Protein AF-A0A255TE61-F1 (afdb_monomer)

Sequence (134 aa):
MTQKEFEIRTGVTLSADEYAGIEAVYMAAGEMDKDVFCAEWKKIGGSRLVMELFGEVMRQRGEIAHLKGEEQESRKLLSEAAEYLIEKSSERDDIGMRRQACRLIGEREVVMYKLNYDQALCDEDIVWIREQLS

Structure (mmCIF, N/CA/C/O backbone):
data_AF-A0A255TE61-F1
#
_entry.id   AF-A0A255TE61-F1
#
loop_
_atom_site.group_PDB
_atom_site.id
_atom_site.type_symbol
_atom_site.label_atom_id
_atom_site.label_alt_id
_atom_site.label_comp_id
_atom_site.label_asym_id
_atom_site.label_entity_id
_atom_site.label_seq_id
_atom_site.pdbx_PDB_ins_code
_atom_site.Cartn_x
_atom_site.Cartn_y
_atom_site.Cartn_z
_atom_site.occupancy
_atom_site.B_iso_or_equiv
_atom_site.auth_seq_id
_atom_site.auth_comp_id
_atom_site.auth_asym_id
_atom_site.auth_atom_id
_atom_site.pdbx_PDB_model_num
ATOM 1 N N . MET A 1 1 ? -13.840 8.928 19.842 1.00 92.62 1 MET A N 1
ATOM 2 C CA . MET A 1 1 ? -14.816 9.380 20.869 1.00 92.62 1 MET A CA 1
ATOM 3 C C . MET A 1 1 ? -14.007 9.951 22.026 1.00 92.62 1 MET A C 1
ATOM 5 O O . MET A 1 1 ? -12.839 9.615 22.090 1.00 92.62 1 MET A O 1
ATOM 9 N N . THR A 1 2 ? -14.528 10.838 22.880 1.00 94.25 2 THR A N 1
ATOM 10 C CA . THR A 1 2 ? -13.757 11.293 24.066 1.00 94.25 2 THR A CA 1
ATOM 11 C C . THR A 1 2 ? -14.058 10.426 25.287 1.00 94.25 2 THR A C 1
ATOM 13 O O . THR A 1 2 ? -15.138 9.840 25.351 1.00 94.25 2 THR A O 1
ATOM 16 N N . GLN A 1 3 ? -13.158 10.397 26.282 1.00 95.25 3 GLN A N 1
ATOM 17 C CA . GLN A 1 3 ? -13.391 9.667 27.537 1.00 95.25 3 GLN A CA 1
ATOM 18 C C . GLN A 1 3 ? -14.726 10.059 28.169 1.00 95.25 3 GLN A C 1
ATOM 20 O O . GLN A 1 3 ? -15.580 9.207 28.375 1.00 95.25 3 GLN A O 1
ATOM 25 N N . LYS A 1 4 ? -14.962 11.361 28.366 1.00 95.12 4 LYS A N 1
ATOM 26 C CA . LYS A 1 4 ? -16.225 11.863 28.929 1.00 95.12 4 LYS A CA 1
ATOM 27 C C . LYS A 1 4 ? -17.445 11.418 28.123 1.00 95.12 4 LYS A C 1
ATOM 29 O O . LYS A 1 4 ? -18.470 11.081 28.700 1.00 95.12 4 LYS A O 1
ATOM 34 N N . GLU A 1 5 ? -17.354 11.419 26.793 1.00 94.94 5 GLU A N 1
ATOM 35 C CA . GLU A 1 5 ? -18.447 10.960 25.930 1.00 94.94 5 GLU A CA 1
ATOM 36 C C . GLU A 1 5 ? -18.729 9.461 26.128 1.00 94.94 5 GLU A C 1
ATOM 38 O O . GLU A 1 5 ? -19.891 9.072 26.243 1.00 94.94 5 GLU A O 1
ATOM 43 N N . PHE A 1 6 ? -17.685 8.634 26.228 1.00 94.69 6 PHE A N 1
ATOM 44 C CA . PHE A 1 6 ? -17.818 7.209 26.521 1.00 94.69 6 PHE A CA 1
ATOM 45 C C . PHE A 1 6 ? -18.408 6.967 27.915 1.00 94.69 6 PHE A C 1
ATOM 47 O O . PHE A 1 6 ? -19.340 6.178 28.051 1.00 94.69 6 PHE A O 1
ATOM 54 N N . GLU A 1 7 ? -17.920 7.659 28.944 1.00 95.12 7 GLU A N 1
ATOM 55 C CA . GLU A 1 7 ? -18.419 7.534 30.318 1.00 95.12 7 GLU A CA 1
ATOM 56 C C . GLU A 1 7 ? -19.898 7.945 30.41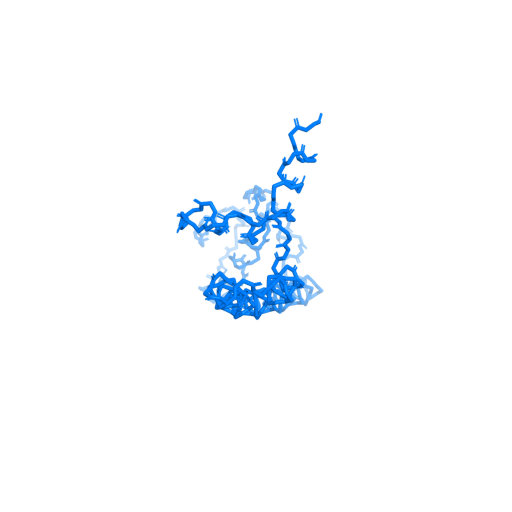6 1.00 95.12 7 GLU A C 1
ATOM 58 O O . GLU A 1 7 ? -20.684 7.251 31.054 1.00 95.12 7 GLU A O 1
ATOM 63 N N . ILE A 1 8 ? -20.323 9.003 29.712 1.00 95.50 8 ILE A N 1
ATOM 64 C CA . ILE A 1 8 ? -21.735 9.430 29.660 1.00 95.50 8 ILE A CA 1
ATOM 65 C C . ILE A 1 8 ? -22.615 8.370 28.987 1.00 95.50 8 ILE A C 1
ATOM 67 O O . ILE A 1 8 ? -23.680 8.030 29.502 1.00 95.50 8 ILE A O 1
ATOM 71 N N . ARG A 1 9 ? -22.186 7.829 27.841 1.00 94.06 9 ARG A N 1
ATOM 72 C CA . ARG A 1 9 ? -22.946 6.800 27.108 1.00 94.06 9 ARG A CA 1
ATOM 73 C C . ARG A 1 9 ? -22.959 5.464 27.854 1.00 94.06 9 ARG A C 1
ATOM 75 O O . ARG A 1 9 ? -23.923 4.694 27.766 1.00 94.06 9 ARG A O 1
ATOM 82 N N . THR A 1 10 ? -21.891 5.160 28.594 1.00 91.44 10 THR A N 1
ATOM 83 C CA . THR A 1 10 ? -21.732 3.856 29.236 1.00 91.44 10 THR A CA 1
ATOM 84 C C . THR A 1 10 ? -22.135 3.796 30.705 1.00 91.44 10 THR A C 1
ATOM 86 O O . THR A 1 10 ? -22.569 2.738 31.162 1.00 91.44 10 THR A O 1
ATOM 89 N N . GLY A 1 11 ? -22.072 4.913 31.422 1.00 91.62 11 GLY A N 1
ATOM 90 C CA . GLY A 1 11 ? -22.232 4.971 32.874 1.00 91.62 11 GLY A CA 1
ATOM 91 C C . GLY A 1 11 ? -21.054 4.368 33.648 1.00 91.62 11 GLY A C 1
ATOM 92 O O . GLY A 1 11 ? -21.187 4.131 34.845 1.00 91.62 11 GLY A O 1
ATOM 93 N N . VAL A 1 12 ? -19.932 4.077 32.981 1.00 88.50 12 VAL A N 1
ATOM 94 C CA . VAL A 1 12 ? -18.707 3.548 33.597 1.00 88.50 12 VAL A CA 1
ATOM 95 C C . VAL A 1 12 ? -17.720 4.694 33.767 1.00 88.50 12 VAL A C 1
ATOM 97 O O . VAL A 1 12 ? -17.568 5.485 32.845 1.00 88.50 12 VAL A O 1
ATOM 100 N N . THR A 1 13 ? -17.041 4.763 34.909 1.00 91.25 13 THR A N 1
ATOM 101 C CA . THR A 1 13 ? -15.924 5.691 35.139 1.00 91.25 13 THR A CA 1
ATOM 102 C C . THR A 1 13 ? -14.613 4.959 34.903 1.00 91.25 13 THR A C 1
ATOM 104 O O . THR A 1 13 ? -14.440 3.857 35.424 1.00 91.25 13 THR A O 1
ATOM 107 N N . LEU A 1 14 ? -13.698 5.562 34.147 1.00 89.56 14 LEU A N 1
ATOM 108 C CA . LEU A 1 14 ? -12.418 4.950 33.797 1.00 89.56 14 LEU A CA 1
ATOM 109 C C . LEU A 1 14 ? -11.248 5.850 34.189 1.00 89.56 14 LEU A C 1
ATOM 111 O O . LEU A 1 14 ? -11.363 7.072 34.281 1.00 89.56 14 LEU A O 1
ATOM 115 N N . SER A 1 15 ? -10.086 5.244 34.394 1.00 92.94 15 SER A N 1
ATOM 116 C CA . SER A 1 15 ? -8.817 5.964 34.333 1.00 92.94 15 SER A CA 1
ATOM 117 C C . SER A 1 15 ? -8.447 6.295 32.880 1.00 92.94 15 SER A C 1
ATOM 119 O O . SER A 1 15 ? -8.968 5.704 31.931 1.00 92.94 15 SER A O 1
ATOM 121 N N . ALA A 1 16 ? -7.521 7.239 32.697 1.00 91.62 16 ALA A N 1
ATOM 122 C CA . ALA A 1 16 ? -7.014 7.589 31.369 1.00 91.62 16 ALA A CA 1
ATOM 123 C C . ALA A 1 16 ? -6.363 6.384 30.658 1.00 91.62 16 ALA A C 1
ATOM 125 O O . ALA A 1 16 ? -6.564 6.202 29.458 1.00 91.62 16 ALA A O 1
ATOM 126 N N . ASP A 1 17 ? -5.649 5.535 31.403 1.00 90.00 17 ASP A N 1
ATOM 127 C CA . ASP A 1 17 ? -4.971 4.350 30.864 1.00 90.00 17 ASP A CA 1
ATOM 128 C C . ASP A 1 17 ? -5.969 3.279 30.406 1.00 90.00 17 ASP A C 1
ATOM 130 O O . ASP A 1 17 ? -5.823 2.706 29.326 1.00 90.00 17 ASP A O 1
ATOM 134 N N . GLU A 1 18 ? -7.024 3.036 31.191 1.00 88.44 18 GLU A N 1
ATOM 135 C CA . GLU A 1 18 ? -8.096 2.114 30.799 1.00 88.44 18 GLU A CA 1
ATOM 136 C C . GLU A 1 18 ? -8.822 2.623 29.554 1.00 88.44 18 GLU A C 1
ATOM 138 O O . GLU A 1 18 ? -9.101 1.848 28.639 1.00 88.44 18 GLU A O 1
ATOM 143 N N . TYR A 1 19 ? -9.088 3.930 29.488 1.00 93.38 19 TYR A N 1
ATOM 144 C CA . TYR A 1 19 ? -9.751 4.529 28.339 1.00 93.38 19 TYR A CA 1
ATOM 145 C C . TYR A 1 19 ? -8.905 4.462 27.060 1.00 93.38 19 TYR A C 1
ATOM 147 O O . TYR A 1 19 ? -9.463 4.224 25.988 1.00 93.38 19 TYR A O 1
ATOM 155 N N . ALA A 1 20 ? -7.579 4.604 27.149 1.00 91.94 20 ALA A N 1
ATOM 156 C CA . ALA A 1 20 ? -6.689 4.556 25.986 1.00 91.94 20 ALA A CA 1
ATOM 157 C C . ALA A 1 20 ? -6.844 3.255 25.174 1.00 91.94 20 ALA A C 1
ATOM 159 O O . ALA A 1 20 ? -6.874 3.285 23.942 1.00 91.94 20 ALA A O 1
ATOM 160 N N . GLY A 1 21 ? -7.016 2.112 25.850 1.00 89.81 21 GLY A N 1
ATOM 161 C CA . GLY A 1 21 ? -7.288 0.835 25.185 1.00 89.81 21 GLY A CA 1
ATOM 162 C C . GLY A 1 21 ? -8.638 0.821 24.461 1.00 89.81 21 GLY A C 1
ATOM 163 O O . GLY A 1 21 ? -8.726 0.378 23.319 1.00 89.81 21 GLY A O 1
ATOM 164 N N . ILE A 1 22 ? -9.683 1.360 25.090 1.00 92.06 22 ILE A N 1
ATOM 165 C CA . ILE A 1 22 ? -11.030 1.444 24.501 1.00 92.06 22 ILE A CA 1
ATOM 166 C C . ILE A 1 22 ? -11.035 2.357 23.279 1.00 92.06 22 ILE A C 1
ATOM 168 O O . ILE A 1 22 ? -11.626 2.024 22.251 1.00 92.06 22 ILE A O 1
ATOM 172 N N . GLU A 1 23 ? -10.363 3.502 23.379 1.00 93.06 23 GLU A N 1
ATOM 173 C CA . GLU A 1 23 ? -10.221 4.438 22.274 1.00 93.06 23 GLU A CA 1
ATOM 174 C C . GLU A 1 23 ? -9.497 3.787 21.096 1.00 93.06 23 GLU A C 1
ATOM 176 O O . GLU A 1 23 ? -9.965 3.905 19.966 1.00 93.06 23 GLU A O 1
ATOM 181 N N . ALA A 1 24 ? -8.427 3.026 21.345 1.00 91.00 24 ALA A N 1
ATOM 182 C CA . ALA A 1 24 ? -7.734 2.286 20.295 1.00 91.00 24 ALA A CA 1
ATOM 183 C C . ALA A 1 24 ? -8.659 1.281 19.583 1.00 91.00 24 ALA A C 1
ATOM 185 O O . ALA A 1 24 ? -8.655 1.217 18.351 1.00 91.00 24 ALA A O 1
ATOM 186 N N . VAL A 1 25 ? -9.493 0.542 20.327 1.00 91.88 25 VAL A N 1
ATOM 187 C CA . VAL A 1 25 ? -10.473 -0.385 19.731 1.00 91.88 25 VAL A CA 1
ATOM 188 C C . VAL A 1 25 ? -11.528 0.371 18.924 1.00 91.88 25 VAL A C 1
ATOM 190 O O . VAL A 1 25 ? -11.839 -0.027 17.802 1.00 91.88 25 VAL A O 1
ATOM 193 N N . TYR A 1 26 ? -12.041 1.487 19.448 1.00 92.44 26 TYR A N 1
ATOM 194 C CA . TYR A 1 26 ? -13.010 2.326 18.741 1.00 92.44 26 TYR A CA 1
ATOM 195 C C . TYR A 1 26 ? -12.441 2.868 17.424 1.00 92.44 26 TYR A C 1
ATOM 197 O O . TYR A 1 26 ? -13.071 2.737 16.378 1.00 92.44 26 TYR A O 1
ATOM 205 N N . MET A 1 27 ? -11.224 3.416 17.450 1.00 91.12 27 MET A N 1
ATOM 206 C CA . MET A 1 27 ? -10.547 3.922 16.251 1.00 91.12 27 MET A CA 1
ATOM 207 C C . MET A 1 27 ? -10.274 2.804 15.238 1.00 91.12 27 MET A C 1
ATOM 209 O O . MET A 1 27 ? -10.333 3.023 14.029 1.00 91.12 27 MET A O 1
ATOM 213 N N . ALA A 1 28 ? -10.008 1.584 15.710 1.00 90.12 28 ALA A N 1
ATOM 214 C CA . ALA A 1 28 ? -9.793 0.434 14.842 1.00 90.12 28 ALA A CA 1
ATOM 215 C C . ALA A 1 28 ? -11.078 -0.112 14.198 1.00 90.12 28 ALA A C 1
ATOM 217 O O . ALA A 1 28 ? -10.976 -0.734 13.132 1.00 90.12 28 ALA A O 1
ATOM 218 N N . ALA A 1 29 ? -12.242 0.126 14.814 1.00 89.56 29 ALA A N 1
ATOM 219 C CA . ALA A 1 29 ? -13.560 -0.287 14.332 1.00 89.56 29 ALA A CA 1
ATOM 220 C C . ALA A 1 29 ? -14.073 0.545 13.136 1.00 89.56 29 ALA A C 1
ATOM 222 O O . ALA A 1 29 ? -15.109 0.215 12.561 1.00 89.56 29 ALA A O 1
ATOM 223 N N . GLY A 1 30 ? -13.343 1.588 12.724 1.00 88.88 30 GLY A N 1
ATOM 224 C CA . GLY A 1 30 ? -13.648 2.375 11.529 1.00 88.88 30 GLY A CA 1
ATOM 225 C C . GLY A 1 30 ? -14.871 3.273 11.716 1.00 88.88 30 GLY A C 1
ATOM 226 O O . GLY A 1 30 ? -14.939 4.042 12.670 1.00 88.88 30 GLY A O 1
ATOM 227 N N . GLU A 1 31 ? -15.841 3.183 10.806 1.00 92.31 31 GLU A N 1
ATOM 228 C CA . GLU A 1 31 ? -17.051 4.025 10.795 1.00 92.31 31 GLU A CA 1
ATOM 229 C C . GLU A 1 31 ? -18.177 3.495 11.701 1.00 92.31 31 GLU A C 1
ATOM 231 O O . GLU A 1 31 ? -19.361 3.724 11.454 1.00 92.31 31 GLU A O 1
ATOM 236 N N . MET A 1 32 ? -17.833 2.753 12.754 1.00 94.31 32 MET A N 1
ATOM 237 C CA . MET A 1 32 ? -18.826 2.239 13.690 1.00 94.31 32 MET A CA 1
ATOM 238 C C . MET A 1 32 ? -19.503 3.391 14.446 1.00 94.31 32 MET A C 1
ATOM 240 O O . MET A 1 32 ? -18.839 4.249 15.042 1.00 94.31 32 MET A O 1
ATOM 244 N N . ASP A 1 33 ? -20.838 3.387 14.453 1.00 96.62 33 ASP A N 1
ATOM 245 C CA . ASP A 1 33 ? -21.617 4.350 15.226 1.00 96.62 33 ASP A CA 1
ATOM 246 C C . ASP A 1 33 ? -21.264 4.275 16.722 1.00 96.62 33 ASP A C 1
ATOM 248 O O . ASP A 1 33 ? -21.051 3.198 17.288 1.00 96.62 33 ASP A O 1
ATOM 252 N N . LYS A 1 34 ? -21.199 5.439 17.374 1.00 95.38 34 LYS A N 1
ATOM 253 C CA . LYS A 1 34 ? -20.747 5.555 18.765 1.00 95.38 34 LYS A CA 1
ATOM 254 C C . LYS A 1 34 ? -21.693 4.883 19.755 1.00 95.38 34 LYS A C 1
ATOM 256 O O . LYS A 1 34 ? -21.210 4.289 20.720 1.00 95.38 34 LYS A O 1
ATOM 261 N N . ASP A 1 35 ? -23.007 4.985 19.552 1.00 95.69 35 ASP A N 1
ATOM 262 C CA . ASP A 1 35 ? -23.989 4.363 20.444 1.00 95.69 35 ASP A CA 1
ATOM 263 C C . ASP A 1 35 ? -23.965 2.847 20.288 1.00 95.69 35 ASP A C 1
ATOM 265 O O . ASP A 1 35 ? -23.945 2.126 21.289 1.00 95.69 35 ASP A O 1
ATOM 269 N N . VAL A 1 36 ? -23.862 2.367 19.046 1.00 95.81 36 VAL A N 1
ATOM 270 C CA . VAL A 1 36 ? -23.700 0.936 18.758 1.00 95.81 36 VAL A CA 1
ATOM 271 C C . VAL A 1 36 ? -22.415 0.401 19.391 1.00 95.81 36 VAL A C 1
ATOM 273 O O . VAL A 1 36 ? -22.453 -0.618 20.083 1.00 95.81 36 VAL A O 1
ATOM 276 N N . PHE A 1 37 ? -21.290 1.105 19.235 1.00 95.44 37 PHE A N 1
ATOM 277 C CA . P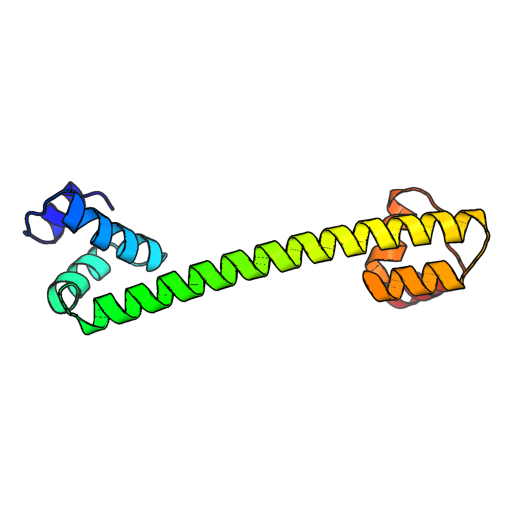HE A 1 37 ? -20.025 0.716 19.859 1.00 95.44 37 PHE A CA 1
ATOM 278 C C . PHE A 1 37 ? -20.141 0.639 21.383 1.00 95.44 37 PHE A C 1
ATOM 280 O O . PHE A 1 37 ? -19.772 -0.371 21.976 1.00 95.44 37 PHE A O 1
ATOM 287 N N . CYS A 1 38 ? -20.689 1.673 22.029 1.00 95.06 38 CYS A N 1
ATOM 288 C CA . CYS A 1 38 ? -20.848 1.698 23.485 1.00 95.06 38 CYS A CA 1
ATOM 289 C C . CYS A 1 38 ? -21.757 0.565 23.985 1.00 95.06 38 CYS A C 1
ATOM 291 O O . CYS A 1 38 ? -21.478 -0.039 25.024 1.00 95.06 38 CYS A O 1
ATOM 293 N N . ALA A 1 39 ? -22.840 0.271 23.261 1.00 94.69 39 ALA A N 1
ATOM 294 C CA . ALA A 1 39 ? -23.772 -0.794 23.609 1.00 94.69 39 ALA A CA 1
ATOM 295 C C . ALA A 1 39 ? -23.128 -2.185 23.515 1.00 94.69 39 ALA A C 1
ATOM 297 O O . ALA A 1 39 ? -23.336 -3.008 24.407 1.00 94.69 39 ALA A O 1
ATOM 298 N N . GLU A 1 40 ? -22.330 -2.446 22.477 1.00 93.75 40 GLU A N 1
ATOM 299 C CA . GLU A 1 40 ? -21.596 -3.709 22.330 1.00 93.75 40 GLU A CA 1
ATOM 300 C C . GLU A 1 40 ? -20.432 -3.812 23.319 1.00 93.75 40 GLU A C 1
ATOM 302 O O . GLU A 1 40 ? -20.261 -4.841 23.974 1.00 93.75 40 GLU A O 1
ATOM 307 N N . TRP A 1 41 ? -19.685 -2.727 23.533 1.00 92.25 41 TRP A N 1
ATOM 308 C CA . TRP A 1 41 ? -18.574 -2.703 24.482 1.00 92.25 41 TRP A CA 1
ATOM 309 C C . TRP A 1 41 ? -19.011 -3.090 25.901 1.00 92.25 41 TRP A C 1
ATOM 311 O O . TRP A 1 41 ? -18.324 -3.859 26.568 1.00 92.25 41 TRP A O 1
ATOM 321 N N . LYS A 1 42 ? -20.186 -2.647 26.365 1.00 92.38 42 LYS A N 1
ATOM 322 C CA . LYS A 1 42 ? -20.720 -3.081 27.671 1.00 92.38 42 LYS A CA 1
ATOM 323 C C . LYS A 1 42 ? -20.910 -4.593 27.781 1.00 92.38 42 LYS A C 1
ATOM 325 O O . LYS A 1 42 ? -20.814 -5.133 28.878 1.00 92.38 42 LYS A O 1
ATOM 330 N N . LYS A 1 43 ? -21.227 -5.263 26.671 1.00 92.12 43 LYS A N 1
ATOM 331 C CA . LYS A 1 43 ? -21.494 -6.705 26.641 1.00 92.12 43 LYS A CA 1
ATOM 332 C C . LYS A 1 43 ? -20.199 -7.510 26.602 1.00 92.12 43 LYS A C 1
ATOM 334 O O . LYS A 1 43 ? -20.112 -8.539 27.265 1.00 92.12 43 LYS A O 1
ATOM 339 N N . ILE A 1 44 ? -19.220 -7.066 25.807 1.00 89.75 44 ILE A N 1
ATOM 340 C CA . ILE A 1 44 ? -18.054 -7.892 25.447 1.00 89.75 44 ILE A CA 1
ATOM 341 C C . ILE A 1 44 ? -16.690 -7.205 25.596 1.00 89.75 44 ILE A C 1
ATOM 343 O O . ILE A 1 44 ? -15.673 -7.876 25.474 1.00 89.75 44 ILE A O 1
ATOM 347 N N . GLY A 1 45 ? -16.630 -5.905 25.879 1.00 83.50 45 GLY A N 1
ATOM 348 C CA . GLY A 1 45 ? -15.390 -5.116 25.885 1.00 83.50 45 GLY A CA 1
ATOM 349 C C . GLY A 1 45 ? -14.373 -5.527 26.953 1.00 83.50 45 GLY A C 1
ATOM 350 O O . GLY A 1 45 ? -13.174 -5.418 26.740 1.00 83.50 45 GLY A O 1
ATOM 351 N N . GLY A 1 46 ? -14.836 -6.077 28.080 1.00 82.75 46 GLY A N 1
ATOM 352 C CA . GLY A 1 46 ? -13.968 -6.675 29.105 1.00 82.75 46 GLY A CA 1
ATOM 353 C C . GLY A 1 46 ? -13.593 -8.140 28.842 1.00 82.75 46 GLY A C 1
ATOM 354 O O . GLY A 1 46 ? -12.916 -8.757 29.663 1.00 82.75 46 GLY A O 1
ATOM 355 N N . SER A 1 47 ? -14.061 -8.740 27.742 1.00 90.81 47 SER A N 1
ATOM 356 C CA . SER A 1 47 ? -13.778 -10.140 27.423 1.00 90.81 47 SER A CA 1
ATOM 357 C C . SER A 1 47 ? -12.312 -10.317 27.050 1.00 90.81 47 SER A C 1
ATOM 359 O O . SER A 1 47 ? -11.829 -9.716 26.089 1.00 90.81 47 SER A O 1
ATOM 361 N N . ARG A 1 48 ? -11.621 -11.229 27.745 1.00 91.00 48 ARG A N 1
ATOM 362 C CA . ARG A 1 48 ? -10.236 -11.588 27.415 1.00 91.00 48 ARG A CA 1
ATOM 363 C C . ARG A 1 48 ? -10.089 -12.012 25.954 1.00 91.00 48 ARG A C 1
ATOM 365 O O . ARG A 1 48 ? -9.145 -11.591 25.306 1.00 91.00 48 ARG A O 1
ATOM 372 N N . LEU A 1 49 ? -11.035 -12.787 25.419 1.00 91.81 49 LEU A N 1
ATOM 373 C CA . LEU A 1 49 ? -10.991 -13.223 24.020 1.00 91.81 49 LEU A CA 1
ATOM 374 C C . LEU A 1 49 ? -11.021 -12.034 23.047 1.00 91.81 49 LEU A C 1
ATOM 376 O O . LEU A 1 49 ? -10.273 -12.027 22.077 1.00 91.81 49 LEU A O 1
ATOM 380 N N . VAL A 1 50 ? -11.860 -11.027 23.314 1.00 90.19 50 VAL A N 1
ATOM 381 C CA . VAL A 1 50 ? -11.959 -9.825 22.469 1.00 90.19 50 VAL A CA 1
ATOM 382 C C . VAL A 1 50 ? -10.656 -9.032 22.512 1.00 90.19 50 VAL A C 1
ATOM 384 O O . VAL A 1 50 ? -10.173 -8.612 21.464 1.00 90.19 50 VAL A O 1
ATOM 387 N N . MET A 1 51 ? -10.055 -8.881 23.694 1.00 88.81 51 MET A N 1
ATOM 388 C CA . MET A 1 51 ? -8.795 -8.150 23.854 1.00 88.81 51 MET A CA 1
ATOM 389 C C . MET A 1 51 ? -7.612 -8.863 23.181 1.00 88.81 51 MET A C 1
ATOM 391 O O . MET A 1 51 ? -6.807 -8.207 22.524 1.00 88.81 51 MET A O 1
ATOM 395 N N . GLU A 1 52 ? -7.530 -10.194 23.276 1.00 93.31 52 GLU A N 1
ATOM 396 C CA . GLU A 1 52 ? -6.487 -10.992 22.607 1.00 93.31 52 GLU A CA 1
ATOM 397 C C . GLU A 1 52 ? -6.640 -10.921 21.073 1.00 93.31 52 GLU A C 1
ATOM 399 O O . GLU A 1 52 ? -5.673 -10.661 20.359 1.00 93.31 52 GLU A O 1
ATOM 404 N N . LEU A 1 53 ? -7.869 -11.057 20.551 1.00 92.25 53 LEU A N 1
ATOM 405 C CA . LEU A 1 53 ? -8.142 -10.914 19.114 1.00 92.25 53 LEU A CA 1
ATOM 406 C C . LEU A 1 53 ? -7.847 -9.498 18.606 1.00 92.25 53 LEU A C 1
ATOM 408 O O . LEU A 1 53 ? -7.307 -9.339 17.513 1.00 92.25 53 LEU A O 1
ATOM 412 N N . PHE A 1 54 ? -8.172 -8.468 19.389 1.00 90.81 54 PHE A N 1
ATOM 413 C CA . PHE A 1 54 ? -7.816 -7.092 19.058 1.00 90.81 54 PHE A CA 1
ATOM 414 C C . PHE A 1 54 ? -6.295 -6.902 18.991 1.00 90.81 54 PHE A C 1
ATOM 416 O O . PHE A 1 54 ? -5.800 -6.308 18.032 1.00 90.81 54 PHE A O 1
ATOM 423 N N . GLY A 1 55 ? -5.552 -7.451 19.957 1.00 91.88 55 GLY A N 1
ATOM 424 C CA . GLY A 1 55 ? -4.089 -7.444 19.948 1.00 91.88 55 GLY A CA 1
ATOM 425 C C . GLY A 1 55 ? -3.512 -8.071 18.677 1.00 91.88 55 GLY A C 1
ATOM 426 O O . GLY A 1 55 ? -2.665 -7.462 18.021 1.00 91.88 55 GLY A O 1
ATOM 427 N N . GLU A 1 56 ? -4.033 -9.229 18.267 1.00 95.25 56 GLU A N 1
ATOM 428 C CA . GLU A 1 56 ? -3.634 -9.892 17.020 1.00 95.25 56 GLU A CA 1
ATOM 429 C C . GLU A 1 56 ? -3.947 -9.055 15.774 1.00 95.25 56 GLU A C 1
ATOM 431 O O . GLU A 1 56 ? -3.095 -8.919 14.894 1.00 95.25 56 GLU A O 1
ATOM 436 N N . VAL A 1 57 ? -5.127 -8.431 15.704 1.00 92.75 57 VAL A N 1
ATOM 437 C CA . VAL A 1 57 ? -5.485 -7.532 14.593 1.00 92.75 57 VAL A CA 1
ATOM 438 C C . VAL A 1 57 ? -4.525 -6.344 14.518 1.00 92.75 57 VAL A C 1
ATOM 440 O O . VAL A 1 57 ? -4.090 -5.973 13.427 1.00 92.75 57 VAL A O 1
ATOM 443 N N . MET A 1 58 ? -4.167 -5.748 15.655 1.00 93.19 58 MET A N 1
ATOM 444 C CA . MET A 1 58 ? -3.236 -4.617 15.692 1.00 93.19 58 MET A CA 1
ATOM 445 C C . MET A 1 58 ? -1.818 -5.031 15.291 1.00 93.19 58 MET A C 1
ATOM 447 O O . MET A 1 58 ? -1.181 -4.318 14.513 1.00 93.19 58 MET A O 1
ATOM 451 N N . ARG A 1 59 ? -1.351 -6.206 15.736 1.00 95.69 59 ARG A N 1
ATOM 452 C CA . ARG A 1 59 ? -0.066 -6.785 15.313 1.00 95.69 59 ARG A CA 1
ATOM 453 C C . ARG A 1 59 ? -0.027 -6.987 13.798 1.00 95.69 59 ARG A C 1
ATOM 455 O O . ARG A 1 59 ? 0.880 -6.488 13.139 1.00 95.69 59 ARG A O 1
ATOM 462 N N . GLN A 1 60 ? -1.047 -7.637 13.238 1.00 95.75 60 GLN A N 1
ATOM 463 C CA . GLN A 1 60 ? -1.152 -7.876 11.796 1.00 95.75 60 GLN A CA 1
ATOM 464 C C . GLN A 1 60 ? -1.221 -6.570 10.996 1.00 95.75 60 GLN A C 1
ATOM 466 O O . GLN A 1 60 ? -0.573 -6.444 9.960 1.00 95.75 60 GLN A O 1
ATOM 471 N N . ARG A 1 61 ? -1.965 -5.562 11.473 1.00 94.06 61 ARG A N 1
ATOM 472 C CA . ARG A 1 61 ? -1.989 -4.230 10.841 1.00 94.06 61 ARG A CA 1
ATOM 473 C C . ARG A 1 61 ? -0.605 -3.578 10.838 1.00 94.06 61 ARG A C 1
ATOM 475 O O . ARG A 1 61 ? -0.234 -2.986 9.827 1.00 94.06 61 ARG A O 1
ATOM 482 N N . GLY A 1 62 ? 0.148 -3.708 11.931 1.00 95.81 62 GLY A N 1
ATOM 483 C CA . GLY A 1 62 ? 1.536 -3.250 12.014 1.00 95.81 62 GLY A CA 1
ATOM 484 C C . GLY A 1 62 ? 2.443 -3.945 10.996 1.00 95.81 62 GLY A C 1
ATOM 485 O O . GLY A 1 62 ? 3.175 -3.275 10.272 1.00 95.81 62 GLY A O 1
ATOM 486 N N . GLU A 1 63 ? 2.336 -5.267 10.869 1.00 97.56 63 GLU A N 1
ATOM 487 C CA . GLU A 1 63 ? 3.099 -6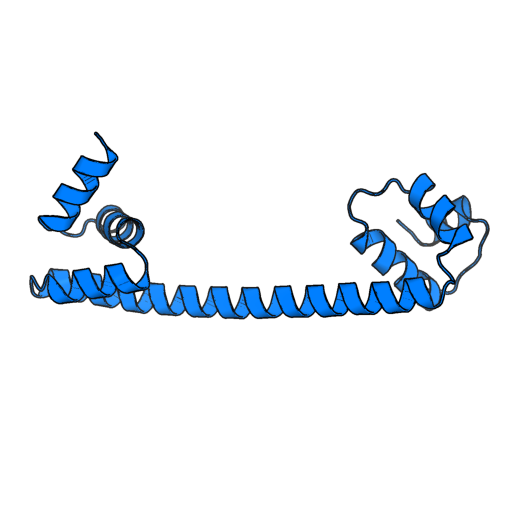.055 9.888 1.00 97.56 63 GLU A CA 1
ATOM 488 C C . GLU A 1 63 ? 2.751 -5.679 8.444 1.00 97.56 63 GLU A C 1
ATOM 490 O O . GLU A 1 63 ? 3.645 -5.484 7.625 1.00 97.56 63 GLU A O 1
ATOM 495 N N . ILE A 1 64 ? 1.466 -5.491 8.130 1.00 97.38 64 ILE A N 1
ATOM 496 C CA . ILE A 1 64 ? 1.035 -5.026 6.804 1.00 97.38 64 ILE A CA 1
ATOM 497 C C . ILE A 1 64 ? 1.605 -3.636 6.506 1.00 97.38 64 ILE A C 1
ATOM 499 O O . ILE A 1 64 ? 2.048 -3.386 5.387 1.00 97.38 64 ILE A O 1
ATOM 503 N N . ALA A 1 65 ? 1.584 -2.721 7.478 1.00 97.19 65 ALA A N 1
ATOM 504 C CA . ALA A 1 65 ? 2.144 -1.385 7.300 1.00 97.19 65 ALA A CA 1
ATOM 505 C C . ALA A 1 65 ? 3.659 -1.436 7.045 1.00 97.19 65 ALA A C 1
ATOM 507 O O . ALA A 1 65 ? 4.145 -0.738 6.156 1.00 97.19 65 ALA A O 1
ATOM 508 N N . HIS A 1 66 ? 4.383 -2.296 7.767 1.00 97.12 66 HIS A N 1
ATOM 509 C CA . HIS A 1 66 ? 5.811 -2.524 7.557 1.00 97.12 66 HIS A CA 1
ATOM 510 C C . HIS A 1 66 ? 6.104 -3.070 6.155 1.00 97.12 66 HIS A C 1
ATOM 512 O O 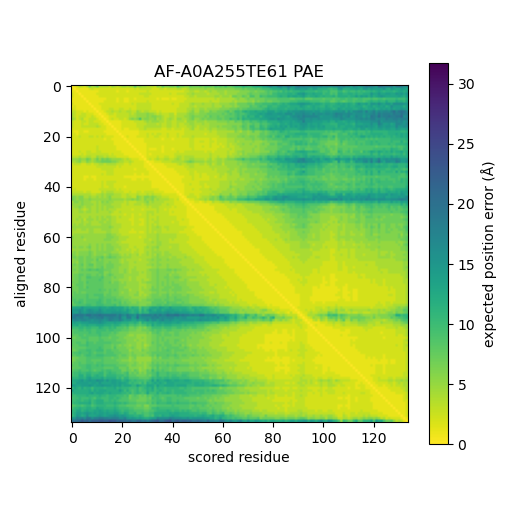. HIS A 1 66 ? 6.871 -2.464 5.412 1.00 97.12 66 HIS A O 1
ATOM 518 N N . LEU A 1 67 ? 5.433 -4.158 5.761 1.00 98.25 67 LEU A N 1
ATOM 519 C CA . LEU A 1 67 ? 5.611 -4.792 4.451 1.00 98.25 67 LEU A CA 1
ATOM 520 C C . LEU A 1 67 ? 5.285 -3.836 3.297 1.00 98.25 67 LEU A C 1
ATOM 522 O O . LEU A 1 67 ? 5.993 -3.821 2.296 1.00 98.25 67 LEU A O 1
ATOM 526 N N . LYS A 1 68 ? 4.250 -2.998 3.439 1.00 97.88 68 LYS A N 1
ATOM 527 C CA . LYS A 1 68 ? 3.944 -1.945 2.456 1.00 97.88 68 LYS A CA 1
ATOM 528 C C . LYS A 1 68 ? 5.056 -0.903 2.356 1.00 97.88 68 LYS A C 1
ATOM 530 O O . LYS A 1 68 ? 5.321 -0.406 1.266 1.00 97.88 68 LYS A O 1
ATOM 535 N N . GLY A 1 69 ? 5.693 -0.562 3.476 1.00 97.88 69 GLY A N 1
ATOM 536 C CA . GLY A 1 69 ? 6.860 0.317 3.489 1.00 97.88 69 GLY A CA 1
ATOM 537 C C . GLY A 1 69 ? 8.039 -0.287 2.725 1.00 97.88 69 GLY A C 1
ATOM 538 O O . GLY A 1 69 ? 8.625 0.381 1.876 1.00 97.88 69 GLY A O 1
ATOM 539 N N . GLU A 1 70 ? 8.338 -1.565 2.965 1.00 98.06 70 GLU A N 1
ATOM 540 C CA . GLU A 1 70 ? 9.392 -2.295 2.247 1.00 98.06 70 GLU A CA 1
ATOM 541 C C . GLU A 1 70 ? 9.087 -2.435 0.749 1.00 98.06 70 GLU A C 1
ATOM 543 O O . GLU A 1 70 ? 9.970 -2.220 -0.083 1.00 98.06 70 GLU A O 1
ATOM 548 N N . GLU A 1 71 ? 7.836 -2.740 0.386 1.00 97.69 71 GLU A N 1
ATOM 549 C CA . GLU A 1 71 ? 7.395 -2.790 -1.012 1.00 97.69 71 GLU A CA 1
ATOM 550 C C . GLU A 1 71 ? 7.583 -1.432 -1.700 1.00 97.69 71 GLU A C 1
ATOM 552 O O . GLU A 1 71 ? 8.096 -1.373 -2.818 1.00 97.69 71 GLU A O 1
ATOM 557 N N . GLN A 1 72 ? 7.202 -0.337 -1.035 1.00 97.75 72 GLN A N 1
ATOM 558 C CA . GLN A 1 72 ? 7.327 1.011 -1.582 1.00 97.75 72 GLN A CA 1
ATOM 559 C C . GLN A 1 72 ? 8.791 1.398 -1.822 1.00 97.75 72 GLN A C 1
ATOM 561 O O . GLN A 1 72 ? 9.108 1.960 -2.873 1.00 97.75 72 GLN A O 1
ATOM 566 N N . GLU A 1 73 ? 9.687 1.083 -0.885 1.00 97.69 73 GLU A N 1
ATOM 567 C CA . GLU A 1 73 ? 11.120 1.346 -1.048 1.00 97.69 73 GLU A CA 1
ATOM 568 C C . GLU A 1 73 ? 11.714 0.488 -2.173 1.00 97.69 73 GLU A C 1
ATOM 570 O O . GLU A 1 73 ? 12.432 0.993 -3.035 1.00 97.69 73 GLU A O 1
ATOM 575 N N . SER A 1 74 ? 11.342 -0.794 -2.242 1.00 97.06 74 SER A N 1
ATOM 576 C CA . SER A 1 74 ? 11.751 -1.674 -3.340 1.00 97.06 74 SER A CA 1
ATOM 577 C C . SER A 1 74 ? 11.267 -1.153 -4.695 1.00 97.06 74 SER A C 1
ATOM 579 O O . SER A 1 74 ? 12.044 -1.109 -5.649 1.00 97.06 74 SER A O 1
ATOM 581 N N . ARG A 1 75 ? 10.013 -0.691 -4.781 1.00 96.69 75 ARG A N 1
ATOM 582 C CA . ARG A 1 75 ? 9.450 -0.099 -6.000 1.00 96.69 75 ARG A CA 1
ATOM 583 C C . ARG A 1 75 ? 10.229 1.140 -6.427 1.00 96.69 75 ARG A C 1
ATOM 585 O O . ARG A 1 75 ? 10.517 1.280 -7.609 1.00 96.69 75 ARG A O 1
ATOM 592 N N . LYS A 1 76 ? 10.591 2.007 -5.479 1.00 97.62 76 LYS A N 1
ATOM 593 C CA . LYS A 1 76 ? 11.384 3.209 -5.748 1.00 97.62 76 LYS A CA 1
ATOM 594 C C . LYS A 1 76 ? 12.758 2.860 -6.326 1.00 97.62 76 LYS A C 1
ATOM 596 O O . LYS A 1 76 ? 13.130 3.411 -7.356 1.00 97.62 76 LYS A O 1
ATOM 601 N N . LEU A 1 77 ? 13.460 1.896 -5.728 1.00 97.81 77 LEU A N 1
ATOM 602 C CA . LEU A 1 77 ? 14.754 1.426 -6.236 1.00 97.81 77 LEU A CA 1
ATOM 603 C C . LEU A 1 77 ? 14.642 0.820 -7.644 1.00 97.81 77 LEU A C 1
ATOM 605 O O . LEU A 1 77 ? 15.504 1.055 -8.490 1.00 97.81 77 LEU A O 1
ATOM 609 N N . LEU A 1 78 ? 13.577 0.055 -7.913 1.00 98.00 78 LEU A N 1
ATOM 610 C CA . LEU A 1 78 ? 13.308 -0.487 -9.248 1.00 98.00 78 LEU A CA 1
ATOM 611 C C . LEU A 1 78 ? 13.056 0.624 -10.273 1.00 98.00 78 LEU A C 1
ATOM 613 O O . LEU A 1 78 ? 13.567 0.527 -11.388 1.00 98.00 78 LEU A O 1
ATOM 617 N N . SER A 1 79 ? 12.314 1.670 -9.897 1.00 97.62 79 SER A N 1
ATOM 618 C CA . SER A 1 79 ? 12.100 2.845 -10.744 1.00 97.62 79 SER A CA 1
ATOM 619 C C . SER A 1 79 ? 13.403 3.568 -11.052 1.00 97.62 79 SER A C 1
ATOM 621 O O . SER A 1 79 ? 13.730 3.711 -12.222 1.00 97.62 79 SER A O 1
ATOM 623 N N . GLU A 1 80 ? 14.204 3.919 -10.046 1.00 97.88 80 GLU A N 1
ATOM 624 C CA . GLU A 1 80 ? 15.490 4.605 -10.253 1.00 97.88 80 GLU A CA 1
ATOM 625 C C . GLU A 1 80 ? 16.437 3.797 -11.165 1.00 97.88 80 GLU A C 1
ATOM 627 O O . GLU A 1 80 ? 17.073 4.342 -12.071 1.00 97.88 80 GLU A O 1
ATOM 632 N N . ALA A 1 81 ? 16.498 2.473 -10.979 1.00 98.19 81 ALA A N 1
ATOM 633 C CA . ALA A 1 81 ? 17.293 1.595 -11.835 1.00 98.19 81 ALA A CA 1
ATOM 634 C C . ALA A 1 81 ? 16.758 1.533 -13.276 1.00 98.19 81 ALA A C 1
ATOM 636 O O . ALA A 1 81 ? 17.541 1.509 -14.229 1.00 98.19 81 ALA A O 1
ATOM 637 N N . ALA A 1 82 ? 15.436 1.495 -13.451 1.00 97.94 82 ALA A N 1
ATOM 638 C CA . ALA A 1 82 ? 14.810 1.482 -14.765 1.00 97.94 82 ALA A CA 1
ATOM 639 C C . ALA A 1 82 ? 15.010 2.808 -15.505 1.00 97.94 82 ALA A C 1
ATOM 641 O O . ALA A 1 82 ? 15.371 2.780 -16.677 1.00 97.94 82 ALA A O 1
ATOM 642 N N . GLU A 1 83 ? 14.851 3.946 -14.832 1.00 96.75 83 GLU A N 1
ATOM 643 C CA . GLU A 1 83 ? 15.091 5.283 -15.386 1.00 96.75 83 GLU A CA 1
ATOM 644 C C . GLU A 1 83 ? 16.522 5.406 -15.917 1.00 96.75 83 GLU A C 1
ATOM 646 O O . GLU A 1 83 ? 16.725 5.745 -17.084 1.00 96.75 83 GLU A O 1
ATOM 651 N N . TYR A 1 84 ? 17.511 4.977 -15.126 1.00 96.38 84 TYR A N 1
ATOM 652 C CA . TYR A 1 84 ? 18.902 4.914 -15.572 1.00 96.38 84 TYR A CA 1
ATOM 653 C C . TYR A 1 84 ? 19.081 4.046 -16.832 1.00 96.38 84 TYR A C 1
ATOM 655 O O . TYR A 1 84 ? 19.777 4.432 -17.772 1.00 96.38 84 TYR A O 1
ATOM 663 N N . LEU A 1 85 ? 18.450 2.868 -16.887 1.00 96.50 85 LEU A N 1
ATOM 664 C CA . LEU A 1 85 ? 18.519 1.988 -18.061 1.00 96.50 85 LEU A CA 1
ATOM 665 C C . LEU A 1 85 ? 17.848 2.598 -19.297 1.00 96.50 85 LEU A C 1
ATOM 667 O O . LEU A 1 85 ? 18.337 2.389 -20.408 1.00 96.50 85 LEU A O 1
ATOM 671 N N . ILE A 1 86 ? 16.756 3.344 -19.122 1.00 95.56 86 ILE A N 1
ATOM 672 C CA . ILE A 1 86 ? 16.080 4.060 -20.208 1.00 95.56 86 ILE A CA 1
ATOM 673 C C . ILE A 1 86 ? 17.007 5.140 -20.772 1.00 95.5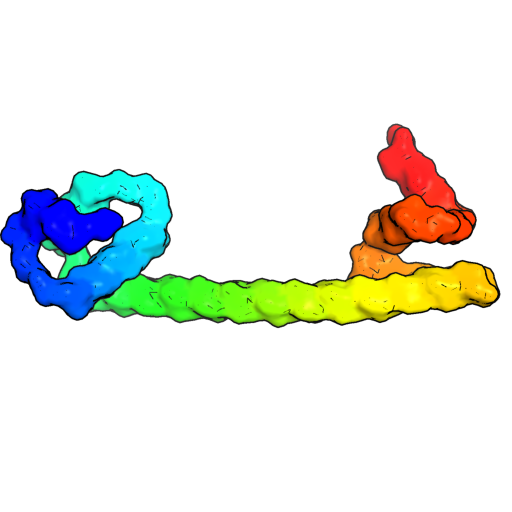6 86 ILE A C 1
ATOM 675 O O . ILE A 1 86 ? 17.228 5.178 -21.981 1.00 95.56 86 ILE A O 1
ATOM 679 N N . GLU A 1 87 ? 17.617 5.957 -19.913 1.00 93.31 87 GLU A N 1
ATOM 680 C CA . GLU A 1 87 ? 18.575 6.986 -20.328 1.00 93.31 87 GLU A CA 1
ATOM 681 C C . GLU A 1 87 ? 19.762 6.379 -21.093 1.00 93.31 87 GLU A C 1
ATOM 683 O O . GLU A 1 87 ? 20.119 6.844 -22.177 1.00 93.31 87 GLU A O 1
ATOM 688 N N . LYS A 1 88 ? 20.345 5.286 -20.579 1.00 92.88 88 LYS A N 1
ATOM 689 C CA . LYS A 1 88 ? 21.468 4.599 -21.242 1.00 92.88 88 LYS A CA 1
ATOM 690 C C . LYS A 1 88 ? 21.085 3.906 -22.539 1.00 92.88 88 LYS A C 1
ATOM 692 O O . LYS A 1 88 ? 21.903 3.880 -23.460 1.00 92.88 88 LYS A O 1
ATOM 697 N N . SER A 1 89 ? 19.860 3.394 -22.630 1.00 92.06 89 SER A N 1
ATOM 698 C CA . SER A 1 89 ? 19.302 2.891 -23.882 1.00 92.06 89 SER A CA 1
ATOM 699 C C . SER A 1 89 ? 19.270 3.998 -24.935 1.00 92.06 89 SER A C 1
ATOM 701 O O . SER A 1 89 ? 19.807 3.805 -26.022 1.00 92.06 89 SER A O 1
ATOM 703 N N . SER A 1 90 ? 18.738 5.173 -24.585 1.00 85.62 90 SER A N 1
ATOM 704 C CA . SER A 1 90 ? 18.619 6.327 -25.484 1.00 85.62 90 SER A CA 1
ATOM 705 C C . SER A 1 90 ? 19.980 6.888 -25.928 1.00 85.62 90 SER A C 1
ATOM 707 O O . SER A 1 90 ? 20.140 7.261 -27.086 1.00 85.62 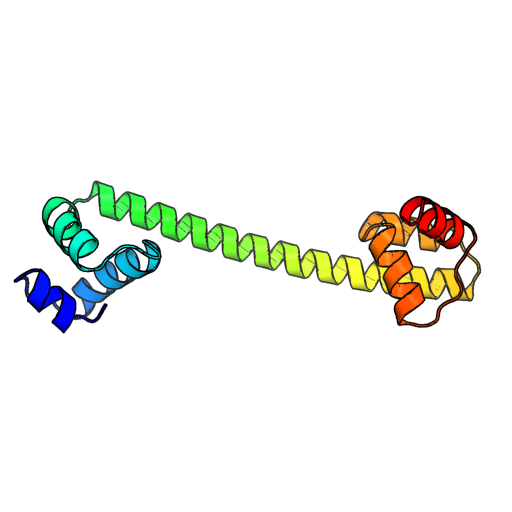90 SER A O 1
ATOM 709 N N . GLU A 1 91 ? 20.989 6.910 -25.048 1.00 88.12 91 GLU A N 1
ATOM 710 C CA . GLU A 1 91 ? 22.354 7.361 -25.386 1.00 88.12 91 GLU A CA 1
ATOM 711 C C . GLU A 1 91 ? 23.073 6.448 -26.397 1.00 88.12 91 GLU A C 1
ATOM 713 O O . GLU A 1 91 ? 23.970 6.900 -27.112 1.00 88.12 91 GLU A O 1
ATOM 718 N N . ARG A 1 92 ? 22.747 5.150 -26.406 1.00 83.25 92 ARG A N 1
ATOM 719 C CA . ARG A 1 92 ? 23.500 4.108 -27.131 1.00 83.25 92 ARG A CA 1
ATOM 720 C C . ARG A 1 92 ? 22.697 3.402 -28.217 1.00 83.25 92 ARG A C 1
ATOM 722 O O . ARG A 1 92 ? 23.235 2.496 -28.848 1.00 83.25 92 ARG A O 1
ATOM 729 N N . ASP A 1 93 ? 21.437 3.790 -28.391 1.00 80.12 93 ASP A N 1
ATOM 730 C CA . ASP A 1 93 ? 20.442 3.082 -29.203 1.00 80.12 93 ASP A CA 1
ATOM 731 C C . ASP A 1 93 ? 20.343 1.580 -28.838 1.00 80.12 93 ASP A C 1
ATOM 733 O O . ASP A 1 93 ? 20.175 0.694 -29.676 1.00 80.12 93 ASP A O 1
ATOM 737 N N . ASP A 1 94 ? 20.510 1.270 -27.545 1.00 86.12 94 ASP A N 1
ATOM 738 C CA . ASP A 1 94 ? 20.543 -0.103 -27.034 1.00 86.12 94 ASP A CA 1
ATOM 739 C C . ASP A 1 94 ? 19.149 -0.534 -26.565 1.00 86.12 94 ASP A C 1
ATOM 741 O O . ASP A 1 94 ? 18.760 -0.349 -25.406 1.00 86.12 94 ASP A O 1
ATOM 745 N N . ILE A 1 95 ? 18.396 -1.161 -27.468 1.00 89.44 95 ILE A N 1
ATOM 746 C CA . ILE A 1 95 ? 17.063 -1.723 -27.193 1.00 89.44 95 ILE A CA 1
ATOM 747 C C . ILE A 1 95 ? 17.098 -2.760 -26.051 1.00 89.44 95 ILE A C 1
ATOM 749 O O . ILE A 1 95 ? 16.113 -2.935 -25.327 1.00 89.44 95 ILE A O 1
ATOM 753 N N . GLY A 1 96 ? 18.230 -3.435 -25.831 1.00 93.38 96 GLY A N 1
ATOM 754 C CA . GLY A 1 96 ? 18.400 -4.402 -24.750 1.00 93.38 96 GLY A CA 1
ATOM 755 C C . GLY A 1 96 ? 18.231 -3.771 -23.368 1.00 93.38 96 GLY A C 1
ATOM 756 O O . GLY A 1 96 ? 17.558 -4.355 -22.512 1.00 93.38 96 GLY A O 1
ATOM 757 N N . MET A 1 97 ? 18.767 -2.564 -23.165 1.00 93.81 97 MET A N 1
ATOM 758 C CA . MET A 1 97 ? 18.616 -1.811 -21.912 1.00 93.81 97 MET A CA 1
ATOM 759 C C . MET A 1 97 ? 17.171 -1.351 -21.686 1.00 93.81 97 MET A C 1
ATOM 761 O O . MET A 1 97 ? 16.645 -1.527 -20.586 1.00 93.81 97 MET A O 1
ATOM 765 N N . ARG A 1 98 ? 16.477 -0.889 -22.733 1.00 94.44 98 ARG A N 1
ATOM 766 C CA . ARG A 1 98 ? 15.041 -0.558 -22.667 1.00 94.44 98 ARG A CA 1
ATOM 767 C C . ARG A 1 98 ? 14.194 -1.763 -22.260 1.00 94.44 98 ARG A C 1
ATOM 769 O O . ARG A 1 98 ? 13.363 -1.657 -21.360 1.00 94.44 98 ARG A O 1
ATOM 776 N N . ARG A 1 99 ? 14.447 -2.941 -22.839 1.00 96.06 99 ARG A N 1
ATOM 777 C CA . ARG A 1 99 ? 13.756 -4.183 -22.444 1.00 96.06 99 ARG A CA 1
ATOM 778 C C . ARG A 1 99 ? 14.063 -4.598 -21.000 1.00 96.06 99 ARG A C 1
ATOM 780 O O . ARG A 1 99 ? 13.215 -5.207 -20.354 1.00 96.06 99 ARG A O 1
ATOM 787 N N . GLN A 1 100 ? 15.263 -4.307 -20.479 1.00 97.12 100 GLN A N 1
ATOM 788 C CA . GLN A 1 100 ? 15.558 -4.504 -19.051 1.00 97.12 100 GLN A CA 1
ATOM 789 C C . GLN A 1 100 ? 14.736 -3.555 -18.176 1.00 97.12 100 GLN A C 1
ATOM 791 O O . GLN A 1 100 ? 14.137 -4.026 -17.216 1.00 97.12 100 GLN A O 1
ATOM 796 N N . ALA A 1 101 ? 14.620 -2.275 -18.535 1.00 97.19 101 ALA A N 1
ATOM 797 C CA . ALA A 1 101 ? 13.760 -1.336 -17.813 1.00 97.19 101 ALA A CA 1
ATOM 798 C C . ALA A 1 101 ? 12.292 -1.809 -17.783 1.00 97.19 101 ALA A C 1
ATOM 800 O O . ALA A 1 101 ? 11.677 -1.844 -16.718 1.00 97.19 101 ALA A O 1
ATOM 801 N N . CYS A 1 102 ? 11.765 -2.298 -18.913 1.00 97.00 102 CYS A N 1
ATOM 802 C CA . CYS A 1 102 ? 10.395 -2.825 -18.992 1.00 97.00 102 CYS A CA 1
ATOM 803 C C . CYS A 1 102 ? 10.168 -4.025 -18.060 1.00 97.00 102 CYS A C 1
ATOM 805 O O . CYS A 1 102 ? 9.085 -4.171 -17.500 1.00 97.00 102 CYS A O 1
ATOM 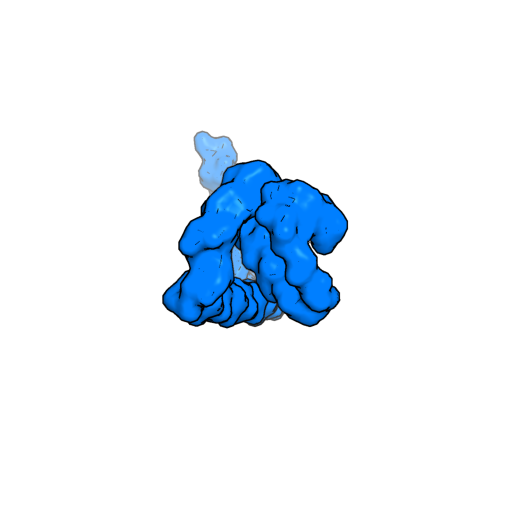807 N N . ARG A 1 103 ? 11.187 -4.870 -17.837 1.00 97.56 103 ARG A N 1
ATOM 808 C CA . ARG A 1 103 ? 11.106 -5.974 -16.862 1.00 97.56 103 ARG A CA 1
ATOM 809 C C . ARG A 1 103 ? 11.021 -5.502 -15.411 1.00 97.56 103 ARG A C 1
ATOM 811 O O . ARG A 1 103 ? 10.497 -6.246 -14.588 1.00 97.56 103 ARG A O 1
ATOM 818 N N . LEU A 1 104 ? 11.560 -4.326 -15.091 1.00 97.62 104 LEU A N 1
ATOM 819 C CA . LEU A 1 104 ? 11.578 -3.803 -13.724 1.00 97.62 104 LEU A CA 1
ATOM 820 C C . LEU A 1 104 ? 10.286 -3.063 -13.376 1.00 97.62 104 LEU A C 1
ATOM 822 O O . LEU A 1 104 ? 9.737 -3.283 -12.297 1.00 97.62 104 LEU A O 1
ATOM 826 N N . ILE A 1 105 ? 9.809 -2.199 -14.277 1.00 97.44 105 ILE A N 1
ATOM 827 C CA . ILE A 1 105 ? 8.695 -1.284 -13.980 1.00 97.44 105 ILE A CA 1
ATOM 828 C C . ILE A 1 105 ? 7.471 -1.440 -14.878 1.00 97.44 105 ILE A C 1
ATOM 830 O O . ILE A 1 105 ? 6.433 -0.896 -14.531 1.00 97.44 105 ILE A O 1
ATOM 834 N N . GLY A 1 106 ? 7.560 -2.213 -15.963 1.00 97.31 106 GLY A N 1
ATOM 835 C CA . GLY A 1 106 ? 6.479 -2.380 -16.934 1.00 97.31 106 GLY A CA 1
ATOM 836 C C . GLY A 1 106 ? 6.627 -1.502 -18.180 1.00 97.31 106 GLY A C 1
ATOM 837 O O . GLY A 1 106 ? 7.307 -0.477 -18.182 1.00 97.31 106 GLY A O 1
ATOM 838 N N . GLU A 1 107 ? 5.987 -1.937 -19.267 1.00 96.56 107 GLU A N 1
ATOM 839 C CA . GLU A 1 107 ? 5.984 -1.253 -20.572 1.00 96.56 107 GLU A CA 1
ATOM 840 C C . GLU A 1 107 ? 5.359 0.145 -20.490 1.00 96.56 107 GLU A C 1
ATOM 842 O O . GLU A 1 107 ? 5.908 1.122 -21.000 1.00 96.56 107 GLU A O 1
ATOM 847 N N . ARG A 1 108 ? 4.230 0.258 -19.780 1.00 96.56 108 ARG A N 1
ATOM 848 C CA . ARG A 1 108 ? 3.515 1.524 -19.615 1.00 96.56 108 ARG A CA 1
ATOM 849 C C . ARG A 1 108 ? 4.397 2.563 -18.934 1.00 96.56 108 ARG A C 1
ATOM 851 O O . ARG A 1 108 ? 4.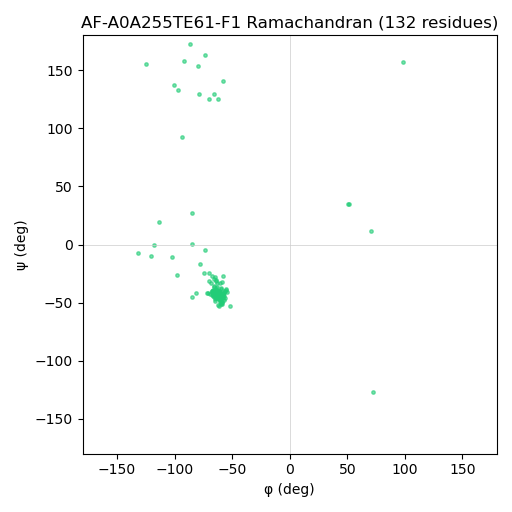459 3.700 -19.386 1.00 96.56 108 ARG A O 1
ATOM 858 N N . GLU A 1 109 ? 5.052 2.190 -17.847 1.00 97.38 109 GLU A N 1
ATOM 859 C CA . GLU A 1 109 ? 5.856 3.079 -17.019 1.00 97.38 109 GLU A CA 1
ATOM 860 C C . GLU A 1 109 ? 7.095 3.567 -17.777 1.00 97.38 109 GLU A C 1
ATOM 862 O O . GLU A 1 109 ? 7.405 4.757 -17.732 1.00 97.38 109 GLU A O 1
ATOM 867 N N . VAL A 1 110 ? 7.739 2.689 -18.555 1.00 97.44 110 VAL A N 1
ATOM 868 C CA . VAL A 1 110 ? 8.846 3.062 -19.451 1.00 97.44 110 VAL A CA 1
ATOM 869 C C . VAL A 1 110 ? 8.398 4.079 -20.501 1.00 97.44 110 VAL A C 1
ATOM 871 O O . VAL A 1 110 ? 9.041 5.117 -20.669 1.00 97.44 110 VAL A O 1
ATOM 874 N N . VAL A 1 111 ? 7.287 3.813 -21.196 1.00 96.69 111 VAL A N 1
ATOM 875 C CA . VAL A 1 111 ? 6.771 4.714 -22.237 1.00 96.69 111 VAL A CA 1
ATOM 876 C C . VAL A 1 111 ? 6.346 6.054 -21.637 1.00 96.69 111 VAL A C 1
ATOM 878 O O . VAL A 1 111 ? 6.703 7.104 -22.168 1.00 96.69 111 VAL A O 1
ATOM 881 N N . MET A 1 112 ? 5.641 6.042 -20.503 1.00 96.75 112 MET A N 1
ATOM 882 C CA . MET A 1 112 ? 5.237 7.265 -19.804 1.00 96.75 112 MET A CA 1
ATOM 883 C C . MET A 1 112 ? 6.440 8.093 -19.358 1.00 96.75 112 MET A C 1
ATOM 885 O O . MET A 1 112 ? 6.410 9.312 -19.500 1.00 96.75 112 MET A O 1
ATOM 889 N N . TYR A 1 113 ? 7.501 7.459 -18.856 1.00 96.50 113 TYR A N 1
ATOM 890 C CA . TYR A 1 113 ? 8.734 8.161 -18.516 1.00 96.50 113 TYR A CA 1
ATOM 891 C C . TYR A 1 113 ? 9.327 8.850 -19.750 1.00 96.50 113 TYR A C 1
ATOM 893 O O . TYR A 1 113 ? 9.551 10.057 -19.731 1.00 96.50 113 TYR A O 1
ATOM 901 N N . LYS A 1 114 ? 9.492 8.129 -20.866 1.00 95.19 114 LYS A N 1
ATOM 902 C CA . LYS A 1 114 ? 10.024 8.732 -22.096 1.00 95.19 114 LYS A CA 1
ATOM 903 C C . LYS A 1 114 ? 9.186 9.913 -22.588 1.00 95.19 114 LYS A C 1
ATOM 905 O O . LYS A 1 114 ? 9.758 10.930 -22.962 1.00 95.19 114 LYS A O 1
ATOM 910 N N . LEU A 1 115 ? 7.858 9.803 -22.542 1.00 95.38 115 LEU A N 1
ATOM 911 C CA . LEU A 1 115 ? 6.947 10.888 -22.920 1.00 95.38 115 LEU A CA 1
ATOM 912 C C . LEU A 1 115 ? 7.044 12.097 -21.979 1.00 95.38 115 LEU A C 1
ATOM 914 O O . LEU A 1 115 ? 7.044 13.229 -22.445 1.00 95.38 115 LEU A O 1
ATOM 918 N N . ASN A 1 116 ? 7.134 11.871 -20.667 1.00 96.06 116 ASN A N 1
ATOM 919 C CA . ASN A 1 116 ? 7.196 12.946 -19.672 1.00 96.06 116 ASN A CA 1
ATOM 920 C C . ASN A 1 116 ? 8.526 13.716 -19.696 1.00 96.06 116 ASN A C 1
ATOM 922 O O . ASN A 1 116 ? 8.569 14.860 -19.247 1.00 96.06 116 ASN A O 1
ATOM 926 N N . TYR A 1 117 ? 9.596 13.087 -20.185 1.00 93.81 117 TYR A N 1
ATOM 927 C CA . TYR A 1 117 ? 10.946 13.653 -20.242 1.00 93.81 117 TYR A CA 1
ATOM 928 C C . TYR A 1 117 ? 11.440 13.893 -21.680 1.00 93.81 117 TYR A C 1
ATOM 930 O O . TYR A 1 117 ? 12.645 14.009 -21.896 1.00 93.81 117 TYR A O 1
ATOM 938 N N . ASP A 1 118 ? 10.526 13.952 -22.657 1.00 92.25 118 ASP A N 1
ATOM 939 C CA . ASP A 1 118 ? 10.809 14.226 -24.075 1.00 92.25 118 ASP A CA 1
ATOM 940 C C . ASP A 1 118 ? 11.934 13.354 -24.677 1.00 92.25 118 ASP A C 1
ATOM 942 O O . ASP A 1 118 ? 12.722 13.793 -25.521 1.00 92.25 118 ASP A O 1
ATOM 946 N N . GLN A 1 119 ? 12.029 12.094 -24.245 1.00 90.56 119 GLN A 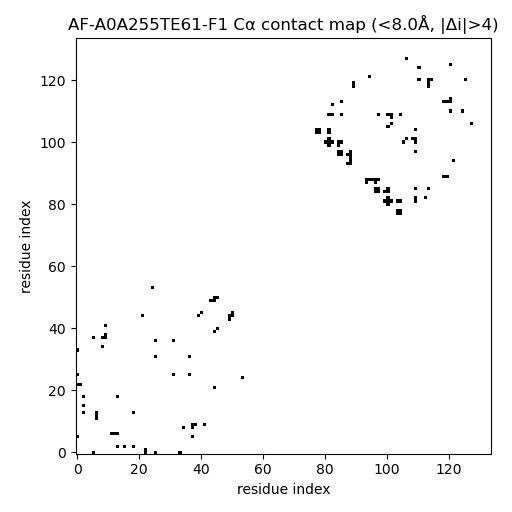N 1
ATOM 947 C CA . GLN A 1 119 ? 12.999 11.149 -24.790 1.00 90.56 119 GLN A CA 1
ATOM 948 C C . GLN A 1 119 ? 12.538 10.561 -26.126 1.00 90.56 119 GLN A C 1
ATOM 950 O O . GLN A 1 119 ? 11.345 10.412 -26.400 1.00 90.56 119 GLN A O 1
ATOM 955 N N . ALA A 1 120 ? 13.505 10.148 -26.949 1.00 90.69 120 ALA A N 1
ATOM 956 C CA . ALA A 1 120 ? 13.222 9.473 -28.207 1.00 90.69 120 ALA A CA 1
ATOM 957 C C . ALA A 1 120 ? 12.482 8.139 -27.973 1.00 90.69 120 ALA A C 1
ATOM 959 O O . ALA A 1 120 ? 12.940 7.251 -27.242 1.00 90.69 120 ALA A O 1
ATOM 960 N N . LEU A 1 121 ? 11.331 8.000 -28.631 1.00 92.75 121 LEU A N 1
ATOM 961 C CA . LEU A 1 121 ? 10.570 6.755 -28.676 1.00 92.75 121 LEU A CA 1
ATOM 962 C C . LEU A 1 121 ? 11.213 5.811 -29.690 1.00 92.75 121 LEU A C 1
ATOM 964 O O . LEU A 1 121 ? 11.458 6.207 -30.830 1.00 92.75 121 LEU A O 1
ATOM 968 N N . CYS A 1 122 ? 11.466 4.568 -29.285 1.00 91.62 122 CYS A N 1
ATOM 969 C CA . CYS A 1 122 ? 11.902 3.532 -30.216 1.00 91.62 122 CYS A CA 1
ATOM 970 C C . CYS A 1 122 ? 10.697 2.844 -30.874 1.00 91.62 122 CYS A C 1
ATOM 972 O O . CYS A 1 122 ? 9.546 3.050 -30.481 1.00 91.62 122 CYS A O 1
ATOM 974 N N . ASP A 1 123 ? 10.963 1.984 -31.857 1.00 92.81 123 ASP A N 1
ATOM 975 C CA . ASP A 1 123 ? 9.915 1.246 -32.569 1.00 92.81 123 ASP A CA 1
ATOM 976 C C . ASP A 1 123 ? 9.012 0.437 -31.624 1.00 92.81 123 ASP A C 1
ATOM 978 O O . ASP A 1 123 ? 7.797 0.413 -31.815 1.00 92.81 123 ASP A O 1
ATOM 982 N N . GLU A 1 124 ? 9.576 -0.175 -30.573 1.00 94.25 124 GLU A N 1
ATOM 983 C CA . GLU A 1 124 ? 8.795 -0.924 -29.574 1.00 94.25 124 GLU A CA 1
ATOM 984 C C . GLU A 1 124 ? 7.832 -0.018 -28.797 1.00 94.25 124 GLU A C 1
ATOM 986 O O . GLU A 1 124 ? 6.684 -0.398 -28.574 1.00 94.25 124 GLU A O 1
ATOM 991 N N . ASP A 1 125 ? 8.262 1.198 -28.450 1.00 94.56 125 ASP A N 1
ATOM 992 C CA . ASP A 1 125 ? 7.414 2.170 -27.756 1.00 94.56 125 ASP A CA 1
ATOM 993 C C . ASP A 1 125 ? 6.245 2.603 -28.660 1.00 94.56 125 ASP A C 1
ATOM 995 O O . ASP A 1 125 ? 5.099 2.673 -28.220 1.00 94.56 125 ASP A O 1
ATOM 999 N N . ILE A 1 126 ? 6.512 2.841 -29.951 1.00 95.12 126 ILE A N 1
ATOM 1000 C CA . ILE A 1 126 ? 5.490 3.236 -30.934 1.00 95.12 126 ILE A CA 1
ATOM 1001 C C . ILE A 1 126 ? 4.478 2.110 -31.167 1.00 95.12 126 ILE A C 1
ATOM 1003 O O . ILE A 1 126 ? 3.276 2.378 -31.259 1.00 95.12 126 ILE A O 1
ATOM 1007 N N . VAL A 1 127 ? 4.945 0.863 -31.291 1.00 95.94 127 VAL A N 1
ATOM 1008 C CA . VAL A 1 127 ? 4.071 -0.312 -31.430 1.00 95.94 127 VAL A CA 1
ATOM 1009 C C . VAL A 1 127 ? 3.160 -0.425 -30.215 1.00 95.94 127 VAL A C 1
ATOM 1011 O O . VAL A 1 127 ? 1.943 -0.463 -30.385 1.00 95.94 127 VAL A O 1
ATOM 1014 N N . TRP A 1 128 ? 3.727 -0.372 -29.008 1.00 95.94 128 TRP A N 1
ATOM 1015 C CA . TRP A 1 128 ? 2.951 -0.465 -27.777 1.00 95.94 128 TRP A CA 1
ATOM 1016 C C . TRP A 1 128 ? 1.900 0.649 -27.669 1.00 95.94 128 TRP A C 1
ATOM 1018 O O . TRP A 1 128 ? 0.735 0.370 -27.393 1.00 95.94 128 TRP A O 1
ATOM 1028 N N . ILE A 1 129 ? 2.261 1.908 -27.961 1.00 96.44 129 ILE A N 1
ATOM 1029 C CA . ILE A 1 129 ? 1.313 3.039 -27.938 1.00 96.44 129 ILE A CA 1
ATOM 1030 C C . ILE A 1 129 ? 0.140 2.795 -28.893 1.00 96.44 129 ILE A C 1
ATOM 1032 O O . ILE A 1 129 ? -1.008 3.054 -28.537 1.00 96.44 129 ILE A O 1
ATOM 1036 N N . ARG A 1 130 ? 0.407 2.298 -30.106 1.00 96.50 130 ARG A N 1
ATOM 1037 C CA . ARG A 1 130 ? -0.649 2.015 -31.089 1.00 96.50 130 ARG A CA 1
ATOM 1038 C C . ARG A 1 130 ? -1.607 0.936 -30.599 1.00 96.50 130 ARG A C 1
ATOM 1040 O O . ARG A 1 130 ? -2.807 1.098 -30.783 1.00 96.50 130 ARG A O 1
ATOM 1047 N N . GLU A 1 131 ? -1.092 -0.109 -29.958 1.00 96.12 131 GLU A N 1
ATOM 1048 C CA . GLU A 1 131 ? -1.907 -1.179 -29.370 1.00 96.12 131 GLU A CA 1
ATOM 1049 C C . GLU A 1 131 ? -2.799 -0.683 -28.223 1.00 96.12 131 GLU A C 1
ATOM 1051 O O . GLU A 1 131 ? -3.889 -1.208 -28.030 1.00 96.12 131 GLU A O 1
ATOM 1056 N N . GLN A 1 132 ? -2.377 0.337 -27.466 1.00 93.94 132 GLN A N 1
ATOM 1057 C CA . GLN A 1 132 ? -3.216 0.924 -26.410 1.00 93.94 132 GLN A CA 1
ATOM 1058 C C . GLN A 1 132 ? -4.300 1.879 -26.941 1.00 93.94 132 GLN A C 1
ATOM 1060 O O . GLN A 1 132 ? -5.216 2.233 -26.199 1.00 93.94 132 GLN A O 1
ATOM 1065 N N . LEU A 1 133 ? -4.175 2.344 -28.189 1.00 90.31 133 LEU A N 1
ATOM 1066 C CA . LEU A 1 133 ? -5.094 3.301 -28.820 1.00 90.31 133 LEU A CA 1
ATOM 1067 C C . LEU A 1 133 ? -6.081 2.654 -29.805 1.00 90.31 133 LEU A C 1
ATOM 1069 O O . LEU A 1 133 ? -6.998 3.340 -30.262 1.00 90.31 133 LEU A O 1
ATOM 1073 N N . SER A 1 134 ? -5.878 1.383 -30.159 1.00 80.06 134 SER A N 1
ATOM 1074 C CA . SER A 1 134 ? -6.781 0.581 -30.999 1.00 80.06 134 SER A CA 1
ATOM 1075 C C . SER A 1 134 ? -7.935 -0.009 -30.201 1.00 80.06 134 SER A C 1
ATOM 1077 O O . SER A 1 134 ? -9.076 0.040 -30.712 1.00 80.06 134 SER A O 1
#

Foldseek 3Di:
DDQVVLCVLQVDHDDPVVVVLLVLVVVVVPPDDPNNSSVVCNVPVPPPVVSVVSVVVVVVVVVVVVVVVVVVVQLVVLQVQLLVLLVVCQVVVPVVSNVVSCVSNHLVSSLVSCVVVVGDDDPVSVVVVVVVVD

Secondary structure (DSSP, 8-state):
--HHHHHHHH-----HHHHHHHHHHHHHT-S--HHHHHHHHHHHTT-HHHHHHHHHHHHHHHHHHHHHHHHHHHHHHHHHHHHHHHHHHHHHT-HHHHHHHHHHH-HHHHHHHHHHTTPPPPHHHHHHHHHHH-

Solvent-accessible surface area (backbone atoms only — not comparable to full-atom values): 7608 Å² total; per-residue (Å²): 131,52,69,70,57,50,28,68,76,61,74,51,88,73,54,74,71,65,40,51,57,53,46,53,52,51,66,70,58,59,91,62,54,67,67,61,48,48,60,50,38,76,76,45,61,86,35,66,68,54,52,53,52,49,51,51,52,51,51,51,52,51,51,52,53,50,54,50,51,54,51,50,54,52,52,49,54,34,44,56,54,21,53,52,28,41,54,53,12,68,77,64,75,34,65,68,37,38,54,51,18,28,74,60,61,31,63,67,54,50,47,50,50,31,63,77,67,74,45,88,75,50,72,70,50,53,53,52,54,51,65,77,72,109

Mean predicted aligned error: 5.8 Å

Radius of gyration: 26.57 Å; Cα contacts (8 Å, |Δi|>4): 77; chains: 1; bounding box: 48×27×68 Å

pLDDT: mean 93.69, std 3.69, range [80.06, 98.25]